Protein AF-A0A948AZ81-F1 (afdb_monomer_lite)

pLDDT: mean 72.42, std 13.85, range [41.06, 96.06]

Structure (mmCIF, N/CA/C/O backbone):
data_AF-A0A948AZ81-F1
#
_entry.id   AF-A0A948AZ81-F1
#
loop_
_atom_site.group_PDB
_atom_site.id
_atom_site.type_symbol
_atom_site.label_atom_id
_atom_site.label_alt_id
_atom_site.label_comp_id
_atom_site.label_asym_id
_atom_site.label_entity_id
_atom_site.label_seq_id
_atom_site.pdbx_PDB_ins_code
_atom_site.Cartn_x
_atom_site.Cartn_y
_atom_site.Cartn_z
_atom_site.occupancy
_atom_site.B_iso_or_equiv
_atom_site.auth_seq_id
_atom_site.auth_comp_id
_atom_site.auth_asym_id
_atom_site.auth_atom_id
_atom_site.pdbx_PDB_model_num
ATOM 1 N N . MET A 1 1 ? 52.104 12.123 -35.739 1.00 41.06 1 MET A N 1
ATOM 2 C CA . MET A 1 1 ? 51.171 12.762 -34.784 1.00 41.06 1 MET A CA 1
ATOM 3 C C . MET A 1 1 ? 49.874 11.959 -34.789 1.00 41.06 1 MET A C 1
ATOM 5 O O . MET A 1 1 ? 49.384 11.638 -35.864 1.00 41.06 1 MET A O 1
ATOM 9 N N . PHE A 1 2 ? 49.448 11.489 -33.616 1.00 46.44 2 PHE A N 1
ATOM 10 C CA . PHE A 1 2 ? 48.541 10.355 -33.396 1.00 46.44 2 PHE A CA 1
ATOM 11 C C . PHE A 1 2 ? 47.180 10.466 -34.105 1.00 46.44 2 PHE A C 1
ATOM 13 O O . PHE A 1 2 ? 46.370 11.339 -33.811 1.00 46.44 2 PHE A O 1
ATOM 20 N N . LYS A 1 3 ? 46.914 9.522 -35.015 1.00 46.50 3 LYS A N 1
ATOM 21 C CA . LYS A 1 3 ? 45.618 9.329 -35.672 1.00 46.50 3 LYS A CA 1
ATOM 22 C C . LYS A 1 3 ? 44.753 8.467 -34.749 1.00 46.50 3 LYS A C 1
ATOM 24 O O . LYS A 1 3 ? 44.976 7.262 -34.645 1.00 46.50 3 LYS A O 1
ATOM 29 N N . HIS A 1 4 ? 43.813 9.098 -34.045 1.00 55.00 4 HIS A N 1
ATOM 30 C CA . HIS A 1 4 ? 42.820 8.428 -33.207 1.00 55.00 4 HIS A CA 1
ATOM 31 C C . HIS A 1 4 ? 42.068 7.365 -34.014 1.00 55.00 4 HIS A C 1
ATOM 33 O O . HIS A 1 4 ? 41.248 7.672 -34.875 1.00 55.00 4 HIS A O 1
ATOM 39 N N . ARG A 1 5 ? 42.354 6.098 -33.719 1.00 47.97 5 ARG A N 1
ATOM 40 C CA . ARG A 1 5 ? 41.608 4.938 -34.204 1.00 47.97 5 ARG A CA 1
ATOM 41 C C . ARG A 1 5 ? 40.869 4.346 -33.008 1.00 47.97 5 ARG A C 1
ATOM 43 O O . ARG A 1 5 ? 41.226 3.281 -32.517 1.00 47.97 5 ARG A O 1
ATOM 50 N N . PHE A 1 6 ? 39.869 5.070 -32.503 1.00 54.50 6 PHE A N 1
ATOM 51 C CA . PHE A 1 6 ? 38.889 4.491 -31.587 1.00 54.50 6 PHE A CA 1
ATOM 52 C C . PHE A 1 6 ? 38.063 3.480 -32.384 1.00 54.50 6 PHE A C 1
ATOM 54 O O . PHE A 1 6 ? 37.078 3.822 -33.032 1.00 54.50 6 PHE A O 1
ATOM 61 N N . ARG A 1 7 ? 38.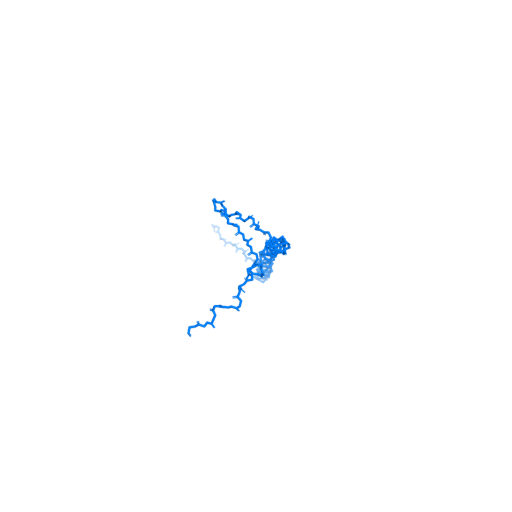519 2.223 -32.398 1.00 50.75 7 ARG A N 1
ATOM 62 C CA . ARG A 1 7 ? 37.677 1.091 -32.780 1.00 50.75 7 ARG A CA 1
ATOM 63 C C . ARG A 1 7 ? 36.659 0.892 -31.661 1.00 50.75 7 ARG A C 1
ATOM 65 O O . ARG A 1 7 ? 36.892 0.108 -30.750 1.00 50.75 7 ARG A O 1
ATOM 72 N N . CYS A 1 8 ? 35.543 1.603 -31.729 1.00 56.28 8 CYS A N 1
ATOM 73 C CA . CYS A 1 8 ? 34.320 1.170 -31.065 1.00 56.28 8 CYS A CA 1
ATOM 74 C C . CYS A 1 8 ? 33.615 0.181 -31.998 1.00 56.28 8 CYS A C 1
ATOM 76 O O . CYS A 1 8 ? 32.556 0.472 -32.537 1.00 56.28 8 CYS A O 1
ATOM 78 N N . ASP A 1 9 ? 34.236 -0.979 -32.212 1.00 54.34 9 ASP A N 1
ATOM 79 C CA . ASP A 1 9 ? 33.538 -2.162 -32.721 1.00 54.34 9 ASP A CA 1
ATOM 80 C C . ASP A 1 9 ? 32.855 -2.825 -31.516 1.00 54.34 9 ASP A C 1
ATOM 82 O O . ASP A 1 9 ? 33.242 -3.874 -31.015 1.00 54.34 9 ASP A O 1
ATOM 86 N N . TRP A 1 10 ? 31.917 -2.093 -30.922 1.00 57.66 10 TRP A N 1
ATOM 87 C CA . TRP A 1 10 ? 30.944 -2.679 -30.020 1.00 57.66 10 TRP A CA 1
ATOM 88 C C . TRP A 1 10 ? 29.801 -3.081 -30.937 1.00 57.66 10 TRP A C 1
ATOM 90 O O . TRP A 1 10 ? 29.072 -2.211 -31.408 1.00 57.66 10 TRP A O 1
ATOM 100 N N . ASP A 1 11 ? 29.709 -4.375 -31.254 1.00 65.62 11 ASP A N 1
ATOM 101 C CA . ASP A 1 11 ? 28.645 -4.954 -32.074 1.00 65.62 11 ASP A CA 1
ATOM 102 C C . ASP A 1 11 ? 27.303 -4.293 -31.730 1.00 65.62 11 ASP A C 1
ATOM 104 O O . ASP A 1 11 ? 26.724 -4.558 -30.671 1.00 65.62 11 ASP A O 1
ATOM 108 N N . ALA A 1 12 ? 26.798 -3.421 -32.606 1.00 67.12 12 ALA A N 1
ATOM 109 C CA . ALA A 1 12 ? 25.572 -2.657 -32.361 1.00 67.12 12 ALA A CA 1
ATOM 110 C C . ALA A 1 12 ? 24.387 -3.582 -32.005 1.00 67.12 12 ALA A C 1
ATOM 112 O O . ALA A 1 12 ? 23.519 -3.233 -31.204 1.00 67.12 12 ALA A O 1
ATOM 113 N N . GLY A 1 13 ? 24.409 -4.819 -32.515 1.00 73.12 13 GLY A N 1
ATOM 114 C CA . GLY A 1 13 ? 23.445 -5.864 -32.175 1.00 73.12 13 GLY A CA 1
ATOM 115 C C . GLY A 1 13 ? 23.538 -6.401 -30.739 1.00 73.12 13 GLY A C 1
ATOM 116 O O . GLY A 1 13 ? 22.525 -6.839 -30.196 1.00 73.12 13 GLY A O 1
ATOM 117 N N . LYS A 1 14 ? 24.709 -6.368 -30.086 1.00 79.06 14 LYS A N 1
ATOM 118 C CA . LYS A 1 14 ? 24.862 -6.769 -28.674 1.00 79.06 14 LYS A CA 1
ATOM 119 C C . LYS A 1 14 ? 24.328 -5.691 -27.730 1.00 79.06 14 LYS A C 1
ATOM 121 O O . LYS A 1 14 ? 23.637 -6.030 -26.775 1.00 79.06 14 LYS A O 1
ATOM 126 N N . ILE A 1 15 ? 24.563 -4.412 -28.036 1.00 85.06 15 ILE A N 1
ATOM 127 C CA . ILE A 1 15 ? 24.024 -3.279 -27.256 1.00 85.06 15 ILE A CA 1
ATOM 128 C C . ILE A 1 15 ? 22.497 -3.309 -27.263 1.00 85.06 15 ILE A C 1
ATOM 130 O O . ILE A 1 15 ? 21.868 -3.216 -26.210 1.00 85.06 15 ILE A O 1
ATOM 134 N N . TRP A 1 16 ? 21.898 -3.507 -28.440 1.00 88.50 16 TRP A N 1
ATOM 135 C CA . TRP A 1 16 ? 20.444 -3.546 -28.582 1.00 88.50 16 TRP A CA 1
ATOM 136 C C . TRP A 1 16 ? 19.796 -4.663 -27.755 1.00 88.50 16 TRP A C 1
ATOM 138 O O . TRP A 1 16 ? 18.781 -4.446 -27.096 1.00 88.50 16 TRP A O 1
ATOM 148 N N . LYS A 1 17 ? 20.416 -5.851 -27.726 1.00 86.69 17 LYS A N 1
ATOM 149 C CA . LYS A 1 17 ? 19.950 -6.979 -26.905 1.00 86.69 17 LYS A CA 1
ATOM 150 C C . LYS A 1 17 ? 19.991 -6.658 -25.411 1.00 86.69 17 LY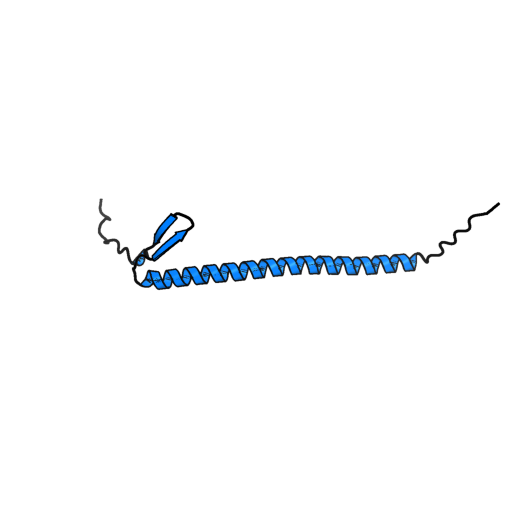S A C 1
ATOM 152 O O . LYS A 1 17 ? 19.032 -6.956 -24.707 1.00 86.69 17 LYS A O 1
ATOM 157 N N . VAL A 1 18 ? 21.069 -6.033 -24.935 1.00 91.88 18 VAL A N 1
ATOM 158 C CA . VAL A 1 18 ? 21.203 -5.649 -23.520 1.00 91.88 18 VAL A CA 1
ATOM 159 C C . VAL A 1 18 ? 20.143 -4.619 -23.133 1.00 91.88 18 VAL A C 1
ATOM 161 O O . VAL A 1 18 ? 19.487 -4.789 -22.109 1.00 91.88 18 VAL A O 1
ATOM 164 N N . LEU A 1 19 ? 19.909 -3.604 -23.970 1.00 91.69 19 LEU A N 1
ATOM 165 C CA . LEU A 1 19 ? 18.868 -2.599 -23.727 1.00 91.69 19 LEU A CA 1
ATOM 166 C C . LEU A 1 19 ? 17.471 -3.224 -23.632 1.00 91.69 19 LEU A C 1
ATOM 168 O O . LEU A 1 19 ? 16.701 -2.869 -22.742 1.00 91.69 19 LEU A O 1
ATOM 172 N N . PHE A 1 20 ? 17.166 -4.195 -24.495 1.00 93.88 20 PHE A N 1
ATOM 173 C CA . PHE A 1 20 ? 15.889 -4.909 -24.462 1.00 93.88 20 PHE A CA 1
ATOM 174 C C . PHE A 1 20 ? 15.697 -5.716 -23.176 1.00 93.88 20 PHE A C 1
ATOM 176 O O . PHE A 1 20 ? 14.630 -5.671 -22.567 1.00 93.88 20 PHE A O 1
ATOM 183 N N . ILE A 1 21 ? 16.734 -6.432 -22.736 1.00 94.31 21 ILE A N 1
ATOM 184 C CA . ILE A 1 21 ? 16.685 -7.225 -21.501 1.00 94.31 21 ILE A CA 1
ATOM 185 C C . ILE A 1 21 ? 16.493 -6.310 -20.290 1.00 94.31 21 ILE A C 1
ATOM 187 O O . ILE A 1 21 ? 15.635 -6.570 -19.448 1.00 94.31 21 ILE A O 1
ATOM 191 N N . VAL A 1 22 ? 17.249 -5.212 -20.224 1.00 95.44 22 VAL A N 1
ATOM 192 C CA . VAL A 1 22 ? 17.134 -4.227 -19.142 1.00 95.44 22 VAL A CA 1
ATOM 193 C C . VAL A 1 22 ? 15.733 -3.621 -19.113 1.00 95.44 22 VAL A C 1
ATOM 195 O O . VAL A 1 22 ? 15.135 -3.546 -18.042 1.00 95.44 22 VAL A O 1
ATOM 198 N N . TRP A 1 23 ? 15.164 -3.260 -20.267 1.00 95.69 23 TRP A N 1
ATOM 199 C CA . TRP A 1 23 ? 13.791 -2.758 -20.331 1.00 95.69 23 TRP A CA 1
ATOM 200 C C . TRP A 1 23 ? 12.796 -3.783 -19.777 1.00 95.69 23 TRP A C 1
ATOM 202 O O . TRP A 1 23 ? 12.021 -3.445 -18.885 1.00 95.69 23 TRP A O 1
ATOM 212 N N . ILE A 1 24 ? 12.840 -5.042 -20.220 1.00 96.06 24 ILE A N 1
ATOM 213 C CA . ILE A 1 24 ? 11.914 -6.076 -19.727 1.00 96.06 24 ILE A CA 1
ATOM 214 C C . ILE A 1 24 ? 12.006 -6.226 -18.202 1.00 96.06 24 ILE A C 1
ATOM 216 O O . ILE A 1 24 ? 10.976 -6.303 -17.527 1.00 96.06 24 ILE A O 1
ATOM 220 N N . ILE A 1 25 ? 13.219 -6.211 -17.645 1.00 96.06 25 ILE A N 1
ATOM 221 C CA . ILE A 1 25 ? 13.433 -6.280 -16.195 1.00 96.06 25 ILE A CA 1
ATOM 222 C C . ILE A 1 25 ? 12.790 -5.072 -15.500 1.00 96.06 25 ILE A C 1
ATOM 224 O O . ILE A 1 25 ? 12.012 -5.255 -14.564 1.00 96.06 25 ILE A O 1
ATOM 228 N N . PHE A 1 26 ? 13.046 -3.852 -15.981 1.00 95.44 26 PHE A N 1
ATOM 229 C CA . PHE A 1 26 ? 12.462 -2.633 -15.414 1.00 95.44 26 PHE A CA 1
ATOM 230 C C . PHE A 1 26 ? 10.933 -2.607 -15.504 1.00 95.44 26 PHE A C 1
ATOM 232 O O . PHE A 1 26 ? 10.272 -2.253 -14.530 1.00 95.44 26 PHE A O 1
ATOM 239 N N . ALA A 1 27 ? 10.362 -3.015 -16.638 1.00 94.88 27 ALA A N 1
ATOM 240 C CA . ALA A 1 27 ? 8.916 -3.084 -16.824 1.00 94.88 27 ALA A CA 1
ATOM 241 C C . ALA A 1 27 ? 8.276 -4.083 -15.849 1.00 94.88 27 ALA A C 1
ATOM 243 O O . ALA A 1 27 ? 7.271 -3.774 -15.210 1.00 94.88 27 ALA A O 1
ATOM 244 N N . THR A 1 28 ? 8.896 -5.253 -15.675 1.00 94.75 28 THR A N 1
ATOM 245 C CA . THR A 1 28 ? 8.413 -6.284 -14.747 1.00 94.75 28 THR A CA 1
ATOM 246 C C . THR A 1 28 ? 8.466 -5.798 -13.297 1.00 94.75 28 THR A C 1
ATOM 248 O O . THR A 1 28 ? 7.486 -5.923 -12.564 1.00 94.75 28 THR A O 1
ATOM 251 N N . LEU A 1 29 ? 9.582 -5.184 -12.887 1.00 94.00 29 LEU A N 1
ATOM 252 C CA . LEU A 1 29 ? 9.738 -4.597 -11.552 1.00 94.00 29 LEU A CA 1
ATOM 253 C C . LEU A 1 29 ? 8.717 -3.489 -11.279 1.00 94.00 29 LEU A C 1
ATOM 255 O O . LEU A 1 29 ? 8.159 -3.432 -10.185 1.00 94.00 29 LEU A O 1
ATOM 259 N N . TYR A 1 30 ? 8.448 -2.632 -12.265 1.00 92.38 30 TYR A N 1
ATOM 260 C CA . TYR A 1 30 ? 7.474 -1.553 -12.132 1.00 92.38 30 TYR A CA 1
ATOM 261 C C . TYR A 1 30 ? 6.056 -2.082 -11.873 1.00 92.38 30 TYR A C 1
ATOM 263 O O . TYR A 1 30 ? 5.380 -1.618 -10.953 1.00 92.38 30 TYR A O 1
ATOM 271 N N . VAL A 1 31 ? 5.625 -3.095 -12.632 1.00 91.75 31 VAL A N 1
ATOM 272 C CA . VAL A 1 31 ? 4.309 -3.728 -12.450 1.00 91.75 31 VAL A CA 1
ATOM 273 C C . VAL A 1 31 ? 4.212 -4.409 -11.083 1.00 91.75 31 VAL A C 1
ATOM 275 O O . VAL A 1 31 ? 3.241 -4.193 -10.358 1.00 91.75 31 VAL A O 1
ATOM 278 N N . LEU A 1 32 ? 5.238 -5.172 -10.691 1.00 89.44 32 LEU A N 1
ATOM 279 C CA . LEU A 1 32 ? 5.285 -5.838 -9.385 1.00 89.44 32 LEU A CA 1
ATOM 280 C C . LEU A 1 32 ? 5.214 -4.842 -8.222 1.00 89.44 32 LEU A C 1
ATOM 282 O O . LEU A 1 32 ? 4.518 -5.090 -7.239 1.00 89.44 32 LEU A O 1
ATOM 286 N N . TYR A 1 33 ? 5.898 -3.703 -8.334 1.00 88.62 33 TYR A N 1
ATOM 287 C CA . TYR A 1 33 ? 5.855 -2.657 -7.315 1.00 88.62 33 TYR A CA 1
ATOM 288 C C . TYR A 1 33 ? 4.460 -2.021 -7.194 1.00 88.62 33 TYR A C 1
ATOM 290 O O . TYR A 1 33 ? 3.978 -1.781 -6.083 1.00 88.62 33 TYR A O 1
ATOM 298 N N . GLY A 1 34 ? 3.783 -1.791 -8.324 1.00 84.44 34 GLY A N 1
ATOM 299 C CA . GLY A 1 34 ? 2.402 -1.304 -8.350 1.00 84.44 34 GLY A CA 1
ATOM 300 C C . GLY A 1 34 ? 1.427 -2.261 -7.659 1.00 84.44 34 GLY A C 1
ATOM 301 O O . GLY A 1 34 ? 0.634 -1.835 -6.815 1.00 84.44 34 GLY A O 1
ATOM 302 N N . GLU A 1 35 ? 1.531 -3.557 -7.957 1.00 84.69 35 GLU A N 1
ATOM 303 C CA . GLU A 1 35 ? 0.694 -4.584 -7.328 1.00 84.69 35 GLU A CA 1
ATOM 304 C C . GLU A 1 35 ? 1.007 -4.771 -5.839 1.00 84.69 35 GLU A C 1
ATOM 306 O O . GLU A 1 35 ? 0.088 -4.873 -5.027 1.00 84.69 35 GLU A O 1
ATOM 311 N N . TYR A 1 36 ? 2.279 -4.710 -5.432 1.00 82.88 36 TYR A N 1
ATOM 312 C CA . TYR A 1 36 ? 2.653 -4.764 -4.015 1.00 82.88 36 TYR A CA 1
ATOM 313 C C . TYR A 1 36 ? 2.022 -3.621 -3.207 1.00 82.88 36 TYR A C 1
ATOM 315 O O . TYR A 1 36 ? 1.464 -3.846 -2.131 1.00 82.88 36 TYR A O 1
ATOM 323 N N . ASN A 1 37 ? 2.051 -2.394 -3.736 1.00 77.31 37 ASN A N 1
ATOM 324 C CA . ASN A 1 37 ? 1.428 -1.249 -3.075 1.00 77.31 37 ASN A CA 1
ATOM 325 C C . ASN A 1 37 ? -0.098 -1.383 -2.997 1.00 77.31 37 ASN A C 1
ATOM 327 O O . ASN A 1 37 ? -0.675 -1.103 -1.944 1.00 77.31 37 ASN A O 1
ATOM 331 N N . ARG A 1 38 ? -0.753 -1.860 -4.064 1.00 77.00 38 ARG A N 1
ATOM 332 C CA . ARG A 1 38 ? -2.195 -2.154 -4.043 1.00 77.00 38 ARG A CA 1
ATOM 333 C C . ARG A 1 38 ? -2.548 -3.198 -2.994 1.00 77.00 38 ARG A C 1
ATOM 335 O O . ARG A 1 38 ? -3.468 -2.972 -2.211 1.00 77.00 38 ARG A O 1
ATOM 342 N N . LEU A 1 39 ? -1.797 -4.297 -2.936 1.00 76.88 39 LEU A N 1
ATOM 343 C CA . LEU A 1 39 ? -2.012 -5.361 -1.960 1.00 76.88 39 LEU A CA 1
ATOM 344 C C . LEU A 1 39 ? -1.883 -4.825 -0.531 1.00 76.88 39 LEU A C 1
ATOM 346 O O . LEU A 1 39 ? -2.709 -5.114 0.330 1.00 76.88 39 LEU A O 1
ATOM 350 N N . ARG A 1 40 ? -0.871 -3.990 -0.285 1.00 77.62 40 ARG A N 1
ATOM 351 C CA . ARG A 1 40 ? -0.609 -3.410 1.032 1.00 77.62 40 ARG A CA 1
ATOM 352 C C . ARG A 1 40 ? -1.734 -2.477 1.489 1.00 77.62 40 ARG A C 1
ATOM 354 O O . ARG A 1 40 ? -2.165 -2.565 2.638 1.00 77.62 40 ARG A O 1
ATOM 361 N N . VAL A 1 41 ? -2.240 -1.629 0.591 1.00 77.62 41 VAL A N 1
ATOM 362 C CA . VAL A 1 41 ? -3.393 -0.750 0.860 1.00 77.62 41 VAL A CA 1
ATOM 363 C C . VAL A 1 41 ? -4.668 -1.566 1.071 1.00 77.62 41 VAL A C 1
ATOM 365 O O . VAL A 1 41 ? -5.420 -1.292 2.002 1.00 77.62 41 VAL A O 1
ATOM 368 N N . TYR A 1 42 ? -4.890 -2.604 0.263 1.00 76.44 42 TYR A N 1
ATOM 369 C CA . TYR A 1 42 ? -6.042 -3.491 0.401 1.00 76.44 42 TYR A CA 1
ATOM 370 C C . TYR A 1 42 ? -6.049 -4.208 1.756 1.00 76.44 42 TYR A C 1
ATOM 372 O O . TYR A 1 42 ? -7.045 -4.163 2.473 1.00 76.44 42 TYR A O 1
ATOM 380 N N . VAL A 1 43 ? -4.924 -4.807 2.156 1.00 71.81 43 VAL A N 1
ATOM 381 C CA . VAL A 1 43 ? -4.801 -5.501 3.447 1.00 71.81 43 VAL A CA 1
ATOM 382 C C . VAL A 1 43 ? -5.017 -4.541 4.621 1.00 71.81 43 VAL A C 1
ATOM 384 O O . VAL A 1 43 ? -5.724 -4.894 5.564 1.00 71.81 43 VAL A O 1
ATOM 387 N N . ALA A 1 44 ? -4.472 -3.321 4.552 1.00 70.00 44 ALA A N 1
ATOM 388 C CA . ALA A 1 44 ? -4.689 -2.297 5.576 1.00 70.00 44 ALA A CA 1
ATOM 389 C C . ALA A 1 44 ? -6.159 -1.841 5.661 1.00 70.00 44 ALA A C 1
ATOM 391 O O . ALA A 1 44 ? -6.693 -1.668 6.754 1.00 70.00 44 ALA A O 1
ATOM 392 N N . GLY A 1 45 ? -6.840 -1.689 4.522 1.00 72.06 45 GLY A N 1
ATOM 393 C CA . GLY A 1 45 ? -8.267 -1.362 4.493 1.00 72.06 45 GLY A CA 1
ATOM 394 C C . GLY A 1 45 ? -9.141 -2.489 5.051 1.00 72.06 45 GLY A C 1
ATOM 395 O O . GLY A 1 45 ? -10.087 -2.239 5.795 1.00 72.06 45 GLY A O 1
ATOM 396 N N . VAL A 1 46 ? -8.801 -3.745 4.750 1.00 74.00 46 VAL A N 1
ATOM 397 C CA . VAL A 1 46 ? -9.535 -4.918 5.247 1.00 74.00 46 VAL A CA 1
ATOM 398 C C . VAL A 1 46 ? -9.413 -5.056 6.764 1.00 74.00 46 VAL A C 1
ATOM 400 O O . VAL A 1 46 ? -10.416 -5.328 7.422 1.00 74.00 46 VAL A O 1
ATOM 403 N N . SER A 1 47 ? -8.224 -4.868 7.343 1.00 68.56 47 SER A N 1
ATOM 404 C CA . SER A 1 47 ? -8.054 -4.946 8.799 1.00 68.56 47 SER A CA 1
ATOM 405 C C . SER A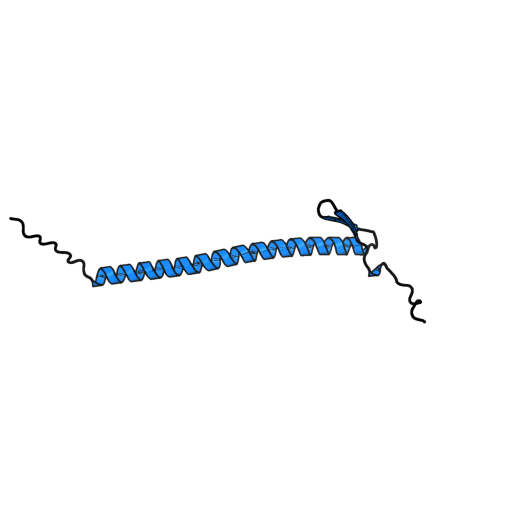 1 47 ? -8.774 -3.810 9.525 1.00 68.56 47 SER A C 1
ATOM 407 O O . SER A 1 47 ? -9.421 -4.066 10.541 1.00 68.56 47 SER A O 1
ATOM 409 N N . TYR A 1 48 ? -8.740 -2.591 8.977 1.00 72.75 48 TYR A N 1
ATOM 410 C CA . TYR A 1 48 ? -9.493 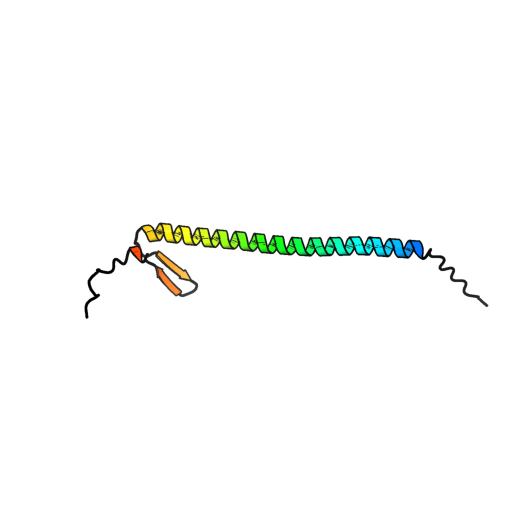-1.457 9.511 1.00 72.75 48 TYR A CA 1
ATOM 411 C C . TYR A 1 48 ? -11.001 -1.732 9.504 1.00 72.75 48 TYR A C 1
ATOM 413 O O . TYR A 1 48 ? -11.645 -1.659 10.548 1.00 72.75 48 TYR A O 1
ATOM 421 N N . ASN A 1 49 ? -11.549 -2.152 8.359 1.00 72.88 49 ASN A N 1
ATOM 422 C CA . ASN A 1 49 ? -12.971 -2.472 8.239 1.00 72.88 49 ASN A CA 1
ATOM 423 C C . ASN A 1 49 ? -13.384 -3.603 9.185 1.00 72.88 49 ASN A C 1
ATOM 425 O O . ASN A 1 49 ? -14.409 -3.492 9.846 1.00 72.88 49 ASN A O 1
ATOM 429 N N . ARG A 1 50 ? -12.567 -4.655 9.330 1.00 72.75 50 ARG A N 1
ATOM 430 C CA . ARG A 1 50 ? -12.835 -5.730 10.300 1.00 72.75 50 ARG A CA 1
ATOM 431 C C . ARG A 1 50 ? -12.853 -5.226 11.744 1.00 72.75 50 ARG A C 1
ATOM 433 O O . ARG A 1 50 ? -13.706 -5.660 12.511 1.00 72.75 50 ARG A O 1
ATOM 440 N N . GLY A 1 51 ? -11.941 -4.325 12.110 1.00 71.94 51 GLY A N 1
ATOM 441 C CA . GLY A 1 51 ? -11.909 -3.713 13.440 1.00 71.94 51 GLY A CA 1
ATOM 442 C C . GLY A 1 51 ? -13.149 -2.864 13.719 1.00 71.94 51 GLY A C 1
ATOM 443 O O . GLY A 1 51 ? -13.768 -3.013 14.769 1.00 71.94 51 GLY A O 1
ATOM 444 N N . VAL A 1 52 ? -13.554 -2.039 12.750 1.00 75.44 52 VAL A N 1
ATOM 445 C CA . VAL A 1 52 ? -14.775 -1.224 12.839 1.00 75.44 52 VAL A CA 1
ATOM 446 C C . VAL A 1 52 ? -16.012 -2.111 12.957 1.00 75.44 52 VAL A C 1
ATOM 448 O O . VAL A 1 52 ? -16.798 -1.926 13.878 1.00 75.44 52 VAL A O 1
ATOM 451 N N . THR A 1 53 ? -16.166 -3.116 12.091 1.00 77.38 53 THR A N 1
ATOM 452 C CA . THR A 1 53 ? -17.299 -4.050 12.159 1.00 77.38 53 THR A CA 1
ATOM 453 C C . THR A 1 53 ? -17.347 -4.786 13.497 1.00 77.38 53 THR A C 1
ATOM 455 O O . THR A 1 53 ? -18.419 -4.918 14.074 1.00 77.38 53 THR A O 1
ATOM 458 N N . ALA A 1 54 ? -16.206 -5.221 14.040 1.00 80.50 54 ALA A N 1
ATOM 459 C CA . ALA A 1 54 ? -16.166 -5.872 15.348 1.00 80.50 54 ALA A CA 1
ATOM 460 C C . ALA A 1 54 ? -16.569 -4.927 16.494 1.00 80.50 54 ALA A C 1
ATOM 462 O O . ALA A 1 54 ? -17.264 -5.352 17.415 1.00 80.50 54 ALA A O 1
ATOM 463 N N . ALA A 1 55 ? -16.154 -3.658 16.441 1.00 79.06 55 ALA A N 1
ATOM 464 C CA . ALA A 1 55 ? -16.546 -2.654 17.427 1.00 79.06 55 ALA A CA 1
ATOM 465 C C . ALA A 1 55 ? -18.048 -2.340 17.350 1.00 79.06 55 ALA A C 1
ATOM 467 O O . ALA A 1 55 ? -18.715 -2.331 18.380 1.00 79.06 55 ALA A O 1
ATOM 468 N N . VAL A 1 56 ? -18.589 -2.163 16.139 1.00 80.00 56 VAL A N 1
ATOM 469 C CA . VAL A 1 56 ? -20.027 -1.941 15.930 1.00 80.00 56 VAL A CA 1
ATOM 470 C C . VAL A 1 56 ? -20.835 -3.147 16.398 1.00 80.00 56 VAL A C 1
ATOM 472 O O . VAL A 1 56 ? -21.796 -2.964 17.132 1.00 80.00 56 VAL A O 1
ATOM 475 N N . ASN A 1 57 ? -20.426 -4.374 16.060 1.00 82.62 57 ASN A N 1
ATOM 476 C CA . ASN A 1 57 ? -21.130 -5.578 16.509 1.00 82.62 57 ASN A CA 1
ATOM 477 C C . ASN A 1 57 ? -21.161 -5.680 18.039 1.00 82.62 57 ASN A C 1
ATOM 479 O O . ASN A 1 57 ? -22.210 -5.967 18.598 1.00 82.62 57 ASN A O 1
ATOM 483 N N . LYS A 1 58 ? -20.054 -5.366 18.728 1.00 79.19 58 LYS A N 1
ATOM 484 C CA . LYS A 1 58 ? -20.042 -5.313 20.199 1.00 79.19 58 LYS A CA 1
ATOM 485 C C . LYS A 1 58 ? -20.990 -4.253 20.757 1.00 79.19 58 LYS A C 1
ATOM 487 O O . LYS A 1 58 ? -21.692 -4.520 21.721 1.00 79.19 58 LYS A O 1
ATOM 492 N N . MET A 1 59 ? -21.033 -3.070 20.145 1.00 73.00 59 MET A N 1
ATOM 493 C CA . MET A 1 59 ? -21.970 -2.019 20.550 1.00 73.00 59 MET A CA 1
ATOM 494 C C . MET A 1 59 ? -23.422 -2.423 20.300 1.00 73.00 59 MET A C 1
ATOM 496 O O . MET A 1 59 ? -24.276 -2.101 21.116 1.00 73.00 59 MET A O 1
ATOM 500 N N . MET A 1 60 ? -23.711 -3.137 19.210 1.00 72.56 60 MET A N 1
ATOM 501 C CA . MET A 1 60 ? -25.045 -3.681 18.947 1.00 72.56 60 MET A CA 1
ATOM 502 C C . MET A 1 60 ? -25.425 -4.767 19.961 1.00 72.56 60 MET A C 1
ATOM 504 O O . MET A 1 60 ? -26.546 -4.746 20.463 1.00 72.56 60 MET A O 1
ATOM 508 N N . ASP A 1 61 ? -24.497 -5.660 20.317 1.00 77.44 61 ASP A N 1
ATOM 509 C CA . ASP A 1 61 ? -24.714 -6.675 21.353 1.00 77.4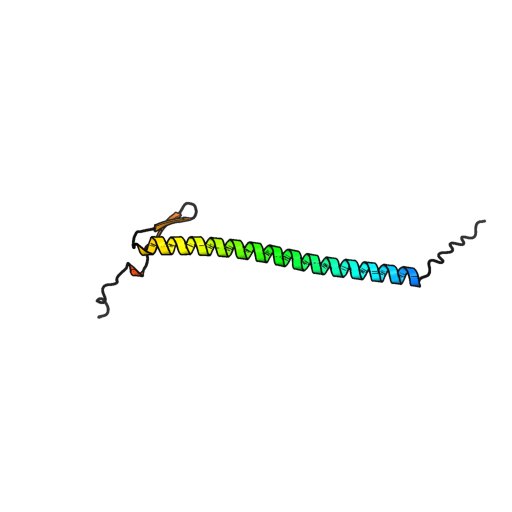4 61 ASP A CA 1
ATOM 510 C C . ASP A 1 61 ? -24.982 -6.028 22.723 1.00 77.44 61 ASP A C 1
ATOM 512 O O . ASP A 1 61 ? -25.906 -6.431 23.427 1.00 77.44 61 ASP A O 1
ATOM 516 N N . GLU A 1 62 ? -24.242 -4.981 23.097 1.00 68.44 62 GLU A N 1
ATOM 517 C CA . GLU A 1 62 ? -24.462 -4.254 24.356 1.00 68.44 62 GLU A CA 1
ATOM 518 C C . GLU A 1 62 ? -25.761 -3.431 24.320 1.00 68.44 62 GLU A C 1
ATOM 520 O O . GLU A 1 62 ? -26.539 -3.458 25.276 1.00 68.44 62 GLU A O 1
ATOM 525 N N . ALA A 1 63 ? -26.063 -2.772 23.198 1.00 64.75 63 ALA A N 1
ATOM 526 C CA . ALA A 1 63 ? -27.294 -2.004 23.009 1.00 64.75 63 ALA A CA 1
ATOM 527 C C . ALA A 1 63 ? -28.558 -2.882 22.921 1.00 64.75 63 ALA A C 1
ATOM 529 O O . ALA A 1 63 ? -29.659 -2.382 23.160 1.00 64.75 63 ALA A O 1
ATOM 530 N N . SER A 1 64 ? -28.421 -4.186 22.638 1.00 64.81 64 SER A N 1
ATOM 531 C CA . SER A 1 64 ? -29.531 -5.156 22.670 1.00 64.81 64 SER A CA 1
ATOM 532 C C . SER A 1 64 ? -30.176 -5.275 24.058 1.00 64.81 64 SER A C 1
ATOM 534 O O . SER A 1 64 ? -31.349 -5.617 24.178 1.00 64.81 64 SER A O 1
ATOM 536 N N . SER A 1 65 ? -29.432 -4.925 25.113 1.00 68.25 65 SER A N 1
ATOM 537 C CA . SER A 1 65 ? -29.917 -4.915 26.495 1.00 68.25 65 SER A CA 1
ATOM 538 C C . SER A 1 65 ? -30.760 -3.681 26.858 1.00 68.25 65 SER A C 1
ATOM 540 O O . SER A 1 65 ? -31.152 -3.535 28.016 1.00 68.25 65 SER A O 1
ATOM 542 N N . CYS A 1 66 ? -31.031 -2.779 25.902 1.00 66.94 66 CYS A N 1
ATOM 543 C CA . CYS A 1 66 ? -31.703 -1.489 26.116 1.00 66.94 66 CYS A CA 1
ATOM 544 C C . CYS A 1 66 ? -31.061 -0.599 27.194 1.00 66.94 66 CYS A C 1
ATOM 546 O O . CYS A 1 66 ? -31.696 0.326 27.704 1.00 66.94 66 CYS A O 1
ATOM 548 N N . GLN A 1 67 ? -29.797 -0.848 27.539 1.00 67.81 67 GLN A N 1
ATOM 549 C CA . GLN A 1 67 ? -29.038 0.002 28.445 1.00 67.81 67 GLN A CA 1
ATOM 550 C C . GLN A 1 67 ? -28.282 1.079 27.653 1.00 67.81 67 GLN A C 1
ATOM 552 O O . GLN A 1 67 ? -27.797 0.804 26.554 1.00 67.81 67 GLN A O 1
ATOM 557 N N . PRO A 1 68 ? -28.179 2.313 28.178 1.00 66.12 68 PRO A N 1
ATOM 558 C CA . PRO A 1 68 ? -27.406 3.369 27.539 1.00 66.12 68 PRO A CA 1
ATOM 559 C C . PRO A 1 68 ? -25.929 2.986 27.474 1.00 66.12 68 PRO A C 1
ATOM 561 O O . PRO A 1 68 ? -25.266 2.875 28.504 1.00 66.12 68 PRO A O 1
ATOM 564 N N . VAL A 1 69 ? -25.414 2.823 26.255 1.00 73.25 69 VAL A N 1
ATOM 565 C CA . VAL A 1 69 ? -24.002 2.528 26.002 1.00 73.25 69 VAL A CA 1
ATOM 566 C C . VAL A 1 69 ? -23.247 3.856 25.870 1.00 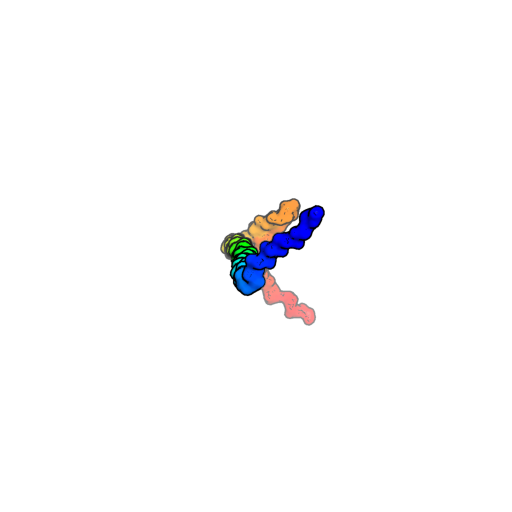73.25 69 VAL A C 1
ATOM 568 O O . VAL A 1 69 ? -23.535 4.628 24.946 1.00 73.25 69 VAL A O 1
ATOM 571 N N . PRO A 1 70 ? -22.304 4.172 26.776 1.00 68.62 70 PRO A N 1
ATOM 572 C CA . PRO A 1 70 ? -21.522 5.398 26.695 1.00 68.62 70 PRO A CA 1
ATOM 573 C C . PRO A 1 70 ? -20.473 5.291 25.585 1.00 68.62 70 PRO A C 1
ATOM 575 O O . PRO A 1 70 ? -19.534 4.502 25.674 1.00 68.62 70 PRO A O 1
ATOM 578 N N . ILE A 1 71 ? -20.601 6.118 24.546 1.00 71.19 71 ILE A N 1
ATOM 579 C CA . ILE A 1 71 ? -19.598 6.262 23.489 1.00 71.19 71 ILE A CA 1
ATOM 580 C C . ILE A 1 71 ? -18.853 7.576 23.678 1.00 71.19 71 ILE A C 1
ATOM 582 O O . ILE A 1 71 ? -19.448 8.652 23.747 1.00 71.19 71 ILE A O 1
ATOM 586 N N . THR A 1 72 ? -17.528 7.494 23.723 1.00 73.94 72 THR A N 1
ATOM 587 C CA . THR A 1 72 ? -16.648 8.659 23.795 1.00 73.94 72 THR A CA 1
ATOM 588 C C . THR A 1 72 ? -15.878 8.798 22.486 1.00 73.94 72 THR A C 1
ATOM 590 O O . THR A 1 72 ? -15.274 7.851 21.988 1.00 73.94 72 THR A O 1
ATOM 593 N N . SER A 1 73 ? -15.920 9.991 21.894 1.00 64.69 73 SER A N 1
ATOM 594 C CA . SER A 1 73 ? -15.136 10.335 20.706 1.00 64.69 73 SER A CA 1
ATOM 595 C C . SER A 1 73 ? -14.399 11.646 20.967 1.00 64.69 73 SER A C 1
ATOM 597 O O . SER A 1 73 ? -14.970 12.732 20.839 1.00 64.69 73 SER A O 1
ATOM 599 N N . GLY A 1 74 ? -13.122 11.546 21.347 1.00 75.56 74 GLY A N 1
ATOM 600 C CA . GLY A 1 74 ? -12.340 12.692 21.823 1.00 75.56 74 GLY A CA 1
ATOM 601 C C . GLY A 1 74 ? -12.892 13.215 23.152 1.00 75.56 74 GLY A C 1
ATOM 602 O O . GLY A 1 74 ? -13.130 12.427 24.062 1.00 75.56 74 GLY A O 1
ATOM 603 N N . ASP A 1 75 ? -13.153 14.521 23.244 1.00 72.38 75 ASP A N 1
ATOM 604 C CA . ASP A 1 75 ? -13.674 15.169 24.464 1.00 72.38 75 ASP A CA 1
ATOM 605 C C . ASP A 1 75 ? -15.209 15.134 24.586 1.00 72.38 75 ASP A C 1
ATOM 607 O O . ASP A 1 75 ? -15.780 15.659 25.542 1.00 72.38 75 ASP A O 1
ATOM 611 N N . ARG A 1 76 ? -15.908 14.549 23.604 1.00 62.50 76 ARG A N 1
ATOM 612 C CA . ARG A 1 76 ? -17.374 14.468 23.588 1.00 62.50 76 ARG A CA 1
ATOM 613 C C . ARG A 1 76 ? -17.824 13.043 23.900 1.00 62.50 76 ARG A C 1
ATOM 615 O O . ARG A 1 76 ? -17.524 12.114 23.152 1.00 62.50 76 ARG A O 1
ATOM 622 N N . GLY A 1 77 ? -18.544 12.890 25.010 1.00 66.94 77 GLY A N 1
ATOM 623 C CA . GLY A 1 77 ? -19.243 11.664 25.388 1.00 66.94 77 GLY A CA 1
ATOM 624 C C . GLY A 1 77 ? -20.728 11.768 25.055 1.00 66.94 77 GLY A C 1
ATOM 625 O O . GLY A 1 77 ? -21.356 12.783 25.347 1.00 66.94 77 GLY A O 1
ATOM 626 N N . MET A 1 78 ? -21.288 10.731 24.442 1.00 71.38 78 MET A N 1
ATOM 627 C CA . MET A 1 78 ? -22.718 10.604 24.172 1.00 71.38 78 MET A CA 1
ATOM 628 C C . MET A 1 78 ? -23.180 9.190 24.521 1.00 71.38 78 MET A C 1
ATOM 630 O O . MET A 1 78 ? -22.486 8.219 24.232 1.00 71.38 78 MET A O 1
ATOM 634 N N . ASN A 1 79 ? -24.350 9.071 25.144 1.00 71.00 79 ASN A N 1
ATOM 635 C CA . ASN A 1 79 ? -24.954 7.775 25.439 1.00 71.00 79 ASN A CA 1
ATOM 636 C C . ASN A 1 79 ? -25.881 7.394 24.292 1.00 71.00 79 ASN A C 1
ATOM 638 O O . ASN A 1 79 ? -26.775 8.165 23.942 1.00 71.00 79 ASN A O 1
ATOM 642 N N . ILE A 1 80 ? -25.664 6.217 23.715 1.00 68.19 80 ILE A N 1
ATOM 643 C CA . ILE A 1 80 ? -26.498 5.692 22.637 1.00 68.19 80 ILE A CA 1
ATOM 644 C C . ILE A 1 80 ? -27.416 4.625 23.227 1.00 68.19 80 ILE A C 1
ATOM 646 O O . ILE A 1 80 ? -26.971 3.741 23.956 1.00 68.19 80 ILE A O 1
ATOM 650 N N . ILE A 1 81 ? -28.707 4.734 22.928 1.00 70.19 81 ILE A N 1
ATOM 651 C CA . ILE A 1 81 ? -29.730 3.726 23.219 1.00 70.19 81 ILE A CA 1
ATOM 652 C C . ILE A 1 81 ? -30.265 3.229 21.880 1.00 70.19 81 ILE A C 1
ATOM 654 O O . ILE A 1 81 ? -30.401 4.017 20.941 1.00 70.19 81 ILE A O 1
ATOM 658 N N . ASN A 1 82 ? -30.552 1.930 21.787 1.00 68.06 82 ASN A N 1
ATOM 659 C CA . ASN A 1 82 ? -31.177 1.380 20.593 1.00 68.06 82 ASN A CA 1
ATOM 660 C C . ASN A 1 82 ? -32.572 2.009 20.396 1.00 68.06 82 ASN A C 1
ATOM 662 O O . ASN A 1 82 ? -33.370 2.076 21.330 1.00 68.06 82 ASN A O 1
ATOM 666 N N . LEU A 1 83 ? -32.856 2.464 19.175 1.00 70.25 83 LEU A N 1
ATOM 667 C CA . LEU A 1 83 ? -34.143 3.035 18.773 1.00 70.25 83 LEU A CA 1
ATOM 668 C C . LEU A 1 83 ? -35.298 2.049 18.979 1.00 70.25 83 LEU A C 1
ATOM 670 O O . LEU A 1 83 ? -36.396 2.482 19.304 1.00 70.25 83 LEU A O 1
ATOM 674 N N . ASP A 1 84 ? -35.038 0.741 18.895 1.00 69.88 84 ASP A N 1
ATOM 675 C CA . ASP A 1 84 ? -36.038 -0.296 19.190 1.00 69.88 84 ASP A CA 1
ATOM 676 C C . ASP A 1 84 ? -36.507 -0.268 20.659 1.00 69.88 84 ASP A C 1
ATOM 678 O O . ASP A 1 84 ? -37.598 -0.730 20.983 1.00 69.88 84 ASP A O 1
ATOM 682 N N . CYS A 1 85 ? -35.695 0.295 21.561 1.00 67.06 85 CYS A N 1
ATOM 683 C CA . CYS A 1 85 ? -36.042 0.499 22.969 1.00 67.06 85 CYS A CA 1
ATOM 684 C C . CYS A 1 85 ? -36.843 1.791 23.193 1.00 67.06 85 CYS A C 1
ATOM 686 O O . CYS A 1 85 ? -37.473 1.954 24.238 1.00 67.06 85 CYS A O 1
ATOM 688 N N . PHE A 1 86 ? -36.839 2.710 22.223 1.00 68.12 86 PHE A N 1
ATOM 689 C CA . PHE A 1 86 ? -37.767 3.833 22.165 1.00 68.12 86 PHE A CA 1
ATOM 690 C C . PHE A 1 86 ? -39.068 3.340 21.529 1.00 68.12 86 PHE A C 1
ATOM 692 O O . PHE A 1 86 ? -39.373 3.628 20.374 1.00 68.12 86 PHE A O 1
ATOM 699 N N . THR A 1 87 ? -39.864 2.581 22.281 1.00 61.81 87 THR A N 1
ATOM 700 C CA . THR A 1 87 ? -41.250 2.327 21.883 1.00 61.81 87 THR A CA 1
ATOM 701 C C . THR A 1 87 ? -41.987 3.665 21.863 1.00 61.81 87 THR A C 1
ATOM 703 O O . THR A 1 87 ? -42.331 4.209 22.914 1.00 61.81 87 THR A O 1
ATOM 706 N N . VAL A 1 88 ? -42.192 4.218 20.668 1.00 56.72 88 VAL A N 1
ATOM 707 C CA . VAL A 1 88 ? -43.125 5.320 20.434 1.00 56.72 88 VAL A CA 1
ATOM 708 C C . VAL A 1 88 ? -44.512 4.800 20.823 1.00 56.72 88 VAL A C 1
ATOM 710 O O . VAL A 1 88 ? -44.906 3.754 20.306 1.00 56.72 88 VAL A O 1
ATOM 713 N N . PRO A 1 89 ? -45.266 5.449 21.727 1.00 49.69 89 PRO A N 1
ATOM 714 C CA . PRO A 1 89 ? -46.680 5.132 21.843 1.00 49.69 89 PRO A CA 1
ATOM 715 C C . PRO A 1 89 ? -47.328 5.435 20.483 1.00 49.69 89 PRO A C 1
ATOM 717 O O . PRO A 1 89 ? -47.345 6.586 20.050 1.00 49.69 89 PRO A O 1
ATOM 720 N N . GLU A 1 90 ? -47.815 4.402 19.789 1.00 52.06 90 GLU A N 1
ATOM 721 C CA . GLU A 1 90 ? -48.681 4.492 18.602 1.00 52.06 90 GLU A CA 1
ATOM 722 C C . GLU A 1 90 ? -49.980 5.246 18.956 1.00 52.06 90 GLU A C 1
ATOM 724 O O . GLU A 1 90 ? -51.040 4.651 19.137 1.00 52.06 90 GLU A O 1
ATOM 729 N N . GLY A 1 91 ? -49.901 6.566 19.132 1.00 52.44 91 GLY A N 1
ATOM 730 C CA . GLY A 1 91 ? -51.020 7.353 19.650 1.00 52.44 91 GLY A CA 1
ATOM 731 C C . GLY A 1 91 ? -50.967 8.862 19.425 1.00 52.44 91 GLY A C 1
ATOM 732 O O . GLY A 1 91 ? -51.879 9.540 19.879 1.00 52.44 91 GLY A O 1
ATOM 733 N N . GLU A 1 92 ? -49.976 9.404 18.713 1.00 51.25 92 GLU A N 1
ATOM 734 C CA . GLU A 1 92 ? -49.969 10.822 18.302 1.00 51.25 92 GLU A CA 1
ATOM 735 C C . GLU A 1 92 ? -49.915 10.961 16.773 1.00 51.25 92 GLU A C 1
ATOM 737 O O . GLU A 1 92 ? -49.111 11.690 16.200 1.00 51.25 92 GLU A O 1
ATOM 742 N N . ALA A 1 93 ? -50.801 10.227 16.100 1.00 53.12 93 ALA A N 1
ATOM 743 C CA . ALA A 1 93 ? -51.220 10.517 14.735 1.00 53.12 93 ALA A CA 1
ATOM 744 C C . ALA A 1 93 ? -52.730 10.786 14.734 1.00 53.12 93 ALA A C 1
ATOM 746 O O . ALA A 1 93 ? -53.523 9.943 14.323 1.00 53.12 93 ALA A O 1
ATOM 747 N N . SER A 1 94 ? -53.134 11.950 15.238 1.00 49.38 94 SER A N 1
ATOM 748 C CA . SER A 1 94 ? -54.460 12.512 14.973 1.00 49.38 94 SER A CA 1
ATOM 749 C C . SER A 1 94 ? -54.456 14.008 15.273 1.00 49.38 94 SER A C 1
ATOM 751 O O . SER A 1 94 ? -54.639 14.411 16.422 1.00 49.38 94 SER A O 1
ATOM 753 N N . GLU A 1 95 ? -54.252 14.805 14.228 1.00 42.19 95 GLU A N 1
ATOM 754 C CA . GLU A 1 95 ? -54.811 16.156 14.125 1.00 42.19 95 GLU A CA 1
ATOM 755 C C . GLU A 1 95 ? -55.849 16.146 12.997 1.00 42.19 95 GLU A C 1
ATOM 757 O O . GLU A 1 95 ? -55.566 15.500 11.956 1.00 42.19 95 GLU A O 1
#

Sequence (95 aa):
MFKHRFRCDWDAGKIWKVLFIVWIIFATLYVLYGEYNRLRVYVAGVSYNRGVTAAVNKMMDEASSCQPVPITSGDRGMNIINLDCFTVPEGEASE

Secondary structure (DSSP, 8-state):
-----------HHHHHHHHHHHHHHHHHHHHHHHHHHHHHHHHHHHHHHHHHHHHHHHHHHHHTTT--EEEEETTEEEEE--GGGS---TT----

Foldseek 3Di:
DDDDPPPPPPPPVVVVVVVVVVVVVVVVVVVVVVVVVVVVVVVVVVVVVVVVVVVVVVVVVVLVVQDFDWDDDPPDIDTDHDVVSVPDPPPPPDD

Radius of gyration: 34.09 Å; chains: 1; bounding box: 106×23×64 Å